Protein AF-A0A5K1DF87-F1 (afdb_monomer_lite)

Secondary structure (DSS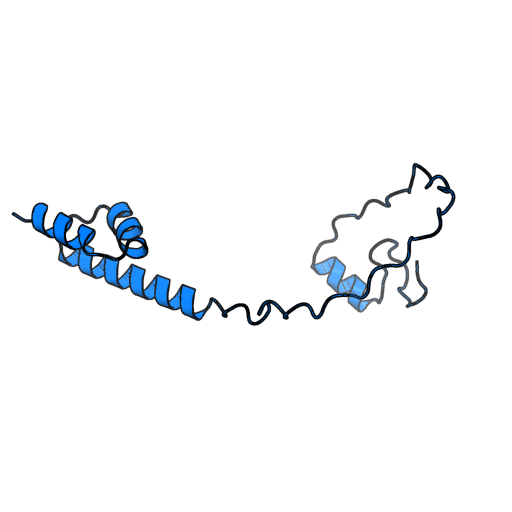P, 8-state):
--HHHHHHHHHHS-HHHHHHHHHHT--SHHHHHHHHHHHHHHHHHHHHHS------S------PPPPPPPP--------S-----------HHHHHHHHHTTB-TTT-SBP-TT--

Structure (mmCIF, N/CA/C/O backbone):
data_AF-A0A5K1DF87-F1
#
_entry.id   AF-A0A5K1DF87-F1
#
loop_
_atom_site.group_PDB
_atom_site.id
_atom_site.type_symbol
_atom_site.label_atom_id
_atom_site.label_alt_id
_atom_site.label_comp_id
_atom_site.label_asym_id
_atom_site.label_entity_id
_atom_site.label_seq_id
_atom_site.pdbx_PDB_ins_code
_atom_site.Cartn_x
_atom_site.Cartn_y
_atom_site.Cartn_z
_atom_site.occupancy
_atom_site.B_iso_or_equiv
_atom_site.auth_seq_id
_atom_site.auth_comp_id
_atom_site.auth_asym_id
_atom_site.auth_atom_id
_atom_site.pdbx_PDB_model_num
ATOM 1 N N . THR A 1 1 ? -17.679 -0.172 25.324 1.00 70.31 1 THR A N 1
ATOM 2 C CA . THR A 1 1 ? -18.793 -0.906 24.679 1.00 70.31 1 THR A CA 1
ATOM 3 C C . THR A 1 1 ? -18.860 -0.819 23.159 1.00 70.31 1 THR A C 1
ATOM 5 O O . THR A 1 1 ? -19.315 -1.779 22.580 1.00 70.31 1 THR A O 1
ATOM 8 N N . THR A 1 2 ? -18.325 0.175 22.453 1.00 79.88 2 THR A N 1
ATOM 9 C CA . THR A 1 2 ? -18.070 0.045 20.986 1.00 79.88 2 THR A CA 1
ATOM 10 C C . THR A 1 2 ? -16.635 0.421 20.643 1.00 79.88 2 THR A C 1
ATOM 12 O O . THR A 1 2 ? -15.945 -0.317 19.952 1.00 79.88 2 THR A O 1
ATOM 15 N N . LYS A 1 3 ? -16.113 1.472 21.286 1.00 84.69 3 LYS A N 1
ATOM 16 C CA . LYS A 1 3 ? -14.692 1.862 21.231 1.00 84.69 3 LYS A CA 1
ATOM 17 C C . LYS A 1 3 ? -13.726 0.720 21.583 1.00 84.69 3 LYS A C 1
ATOM 19 O O . LYS A 1 3 ? -12.717 0.544 20.916 1.00 84.69 3 LYS A O 1
ATOM 24 N N . SER A 1 4 ? -14.055 -0.084 22.598 1.00 88.38 4 SER A N 1
ATOM 25 C CA . SER A 1 4 ? -13.253 -1.253 22.997 1.00 88.38 4 SER A CA 1
ATOM 26 C C . SER A 1 4 ? -13.250 -2.353 21.929 1.00 88.38 4 SER A C 1
ATOM 28 O O . SER A 1 4 ? -12.219 -2.976 21.711 1.00 88.38 4 SER A O 1
ATOM 30 N N . LEU A 1 5 ? -14.378 -2.557 21.235 1.00 91.88 5 LEU A N 1
ATOM 31 C CA . LEU A 1 5 ? -14.487 -3.521 20.135 1.00 91.88 5 LEU A CA 1
ATOM 32 C C . LEU A 1 5 ? -13.704 -3.049 18.909 1.00 91.88 5 LEU A C 1
ATOM 34 O O . LEU A 1 5 ? -13.002 -3.845 18.303 1.00 91.88 5 LEU A O 1
ATOM 38 N N . ILE A 1 6 ? -13.760 -1.754 18.591 1.00 91.56 6 ILE A N 1
ATOM 39 C CA . ILE A 1 6 ? -12.954 -1.147 17.523 1.00 91.56 6 ILE A CA 1
ATOM 40 C C . ILE A 1 6 ? -11.461 -1.281 17.840 1.00 91.56 6 ILE A C 1
ATOM 42 O O . ILE A 1 6 ? -10.685 -1.676 16.978 1.00 91.56 6 ILE A O 1
ATOM 46 N N . GLY A 1 7 ? -11.056 -1.015 19.084 1.00 91.44 7 GLY A N 1
ATOM 47 C CA . GLY A 1 7 ? -9.672 -1.197 19.523 1.00 91.44 7 GLY A CA 1
ATOM 48 C C . GLY A 1 7 ? -9.198 -2.647 19.402 1.00 91.44 7 GLY A C 1
ATOM 49 O O . GLY A 1 7 ? -8.119 -2.888 18.866 1.00 91.44 7 GLY A O 1
ATOM 50 N N . ALA A 1 8 ? -10.018 -3.610 19.836 1.00 94.06 8 ALA A N 1
ATOM 51 C CA . ALA A 1 8 ? -9.724 -5.036 19.695 1.00 94.06 8 A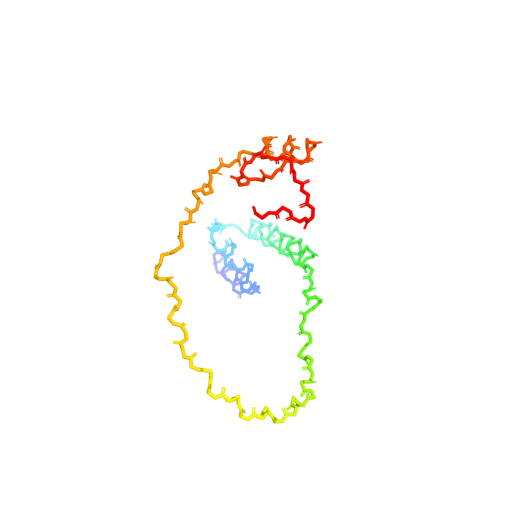LA A CA 1
ATOM 52 C C . ALA A 1 8 ? -9.661 -5.469 18.220 1.00 94.06 8 ALA A C 1
ATOM 54 O O . ALA A 1 8 ? -8.744 -6.188 17.833 1.00 94.06 8 ALA A O 1
ATOM 55 N N . TYR A 1 9 ? -10.589 -4.981 17.390 1.00 93.75 9 TYR A N 1
ATOM 56 C CA . TYR A 1 9 ? -10.603 -5.222 15.950 1.00 93.75 9 TYR A CA 1
ATOM 57 C C . TYR A 1 9 ? -9.325 -4.704 15.286 1.00 93.75 9 TYR A C 1
ATOM 59 O O . TYR A 1 9 ? -8.606 -5.478 14.662 1.00 93.75 9 TYR A O 1
ATOM 67 N N . ILE A 1 10 ? -8.998 -3.422 15.483 1.00 92.25 10 ILE A N 1
ATOM 68 C CA . ILE A 1 10 ? -7.790 -2.790 14.938 1.00 92.25 10 ILE A CA 1
ATOM 69 C C . ILE A 1 10 ? -6.528 -3.505 15.440 1.00 92.25 10 ILE A C 1
ATOM 71 O O . ILE A 1 10 ? -5.585 -3.686 14.674 1.00 92.25 10 ILE A O 1
ATOM 75 N N . GLY A 1 11 ? -6.507 -3.929 16.706 1.00 93.81 11 GLY A N 1
ATOM 76 C CA . GLY A 1 11 ? -5.397 -4.681 17.294 1.00 93.81 11 GLY A CA 1
ATOM 77 C C . GLY A 1 11 ? -5.198 -6.078 16.699 1.00 93.81 11 GLY A C 1
ATOM 78 O O . GLY A 1 11 ? -4.076 -6.573 16.716 1.00 93.81 11 GLY A O 1
ATOM 79 N N . GLY A 1 12 ? -6.253 -6.694 16.156 1.00 94.56 12 GLY A N 1
ATOM 80 C CA . GLY A 1 12 ? -6.196 -7.993 15.480 1.00 94.56 12 GLY A CA 1
ATOM 81 C C . GLY A 1 12 ? -5.854 -7.929 13.987 1.00 94.56 12 GLY A C 1
ATOM 82 O O . GLY A 1 12 ? -5.662 -8.972 13.364 1.00 94.56 12 GLY A O 1
ATOM 83 N N . LEU A 1 13 ? -5.785 -6.733 13.393 1.00 94.88 13 LEU A N 1
ATOM 84 C CA . LEU A 1 13 ? -5.383 -6.560 11.997 1.00 94.88 13 LEU A CA 1
ATOM 85 C C . LEU A 1 13 ? -3.872 -6.754 11.833 1.00 94.88 13 LEU A C 1
ATOM 87 O O . LEU A 1 13 ? -3.086 -6.462 12.733 1.00 94.88 13 LEU A O 1
ATOM 91 N N . LYS A 1 14 ? -3.453 -7.186 10.638 1.00 94.69 14 LYS A N 1
ATOM 92 C CA . LYS A 1 14 ? -2.030 -7.192 10.271 1.00 94.69 14 LYS A CA 1
ATOM 93 C C . LYS A 1 14 ? -1.456 -5.782 10.368 1.00 94.69 14 LYS A C 1
ATOM 95 O O . LYS A 1 14 ? -2.155 -4.819 10.050 1.00 94.69 14 LYS A O 1
ATOM 100 N N . GLU A 1 15 ? -0.188 -5.660 10.751 1.00 93.56 15 GLU A N 1
ATOM 101 C CA . GLU A 1 15 ? 0.422 -4.359 11.045 1.00 93.56 15 GLU A CA 1
ATOM 102 C C . GLU A 1 15 ? 0.344 -3.401 9.843 1.00 93.56 15 GLU A C 1
ATOM 104 O O . GLU A 1 15 ? -0.011 -2.234 9.999 1.00 93.56 15 GLU A O 1
ATOM 109 N N . GLU A 1 16 ? 0.553 -3.908 8.624 1.00 91.25 16 GLU A N 1
ATOM 110 C CA . GLU A 1 16 ? 0.447 -3.117 7.395 1.00 91.25 16 GLU A CA 1
ATOM 111 C C . GLU A 1 16 ? -0.967 -2.584 7.114 1.00 91.25 16 GLU A C 1
ATOM 113 O O . GLU A 1 16 ? -1.115 -1.560 6.452 1.00 91.25 16 GLU A O 1
ATOM 118 N N . VAL A 1 17 ? -2.008 -3.257 7.612 1.00 94.06 17 VAL A N 1
ATOM 119 C CA . VAL A 1 17 ? -3.406 -2.819 7.483 1.00 94.06 17 VAL A CA 1
ATOM 120 C C . VAL A 1 17 ? -3.777 -1.895 8.640 1.00 94.06 17 VAL A C 1
ATOM 122 O O . VAL A 1 17 ? -4.400 -0.853 8.443 1.00 94.06 17 VAL A O 1
ATOM 125 N N . LYS A 1 18 ? -3.345 -2.249 9.852 1.00 94.44 18 LYS A N 1
ATOM 126 C CA . LYS A 1 18 ? -3.580 -1.510 11.092 1.00 94.44 18 LYS A CA 1
ATOM 127 C C . LYS A 1 18 ? -3.0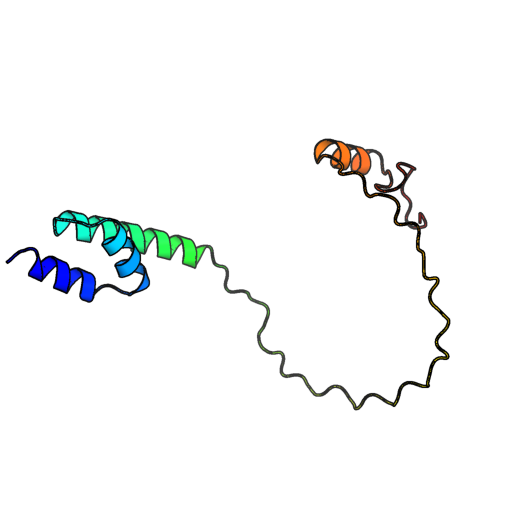89 -0.068 11.007 1.00 94.44 18 LYS A C 1
ATOM 129 O O . LYS A 1 18 ? -3.840 0.827 11.384 1.00 94.44 18 LYS A O 1
ATOM 134 N N . ILE A 1 19 ? -1.883 0.168 10.482 1.00 92.88 19 ILE A N 1
ATOM 135 C CA . ILE A 1 19 ? -1.317 1.521 10.325 1.00 92.88 19 ILE A CA 1
ATOM 136 C C . ILE A 1 19 ? -2.245 2.413 9.486 1.00 92.88 19 ILE A C 1
ATOM 138 O O . ILE A 1 19 ? -2.559 3.540 9.878 1.00 92.88 19 ILE A O 1
ATOM 142 N N . ASP A 1 20 ? -2.727 1.900 8.353 1.00 91.81 20 ASP A N 1
ATOM 143 C CA . ASP A 1 20 ? -3.584 2.658 7.439 1.00 91.81 20 ASP A CA 1
ATOM 144 C C . ASP A 1 20 ? -4.986 2.894 8.029 1.00 91.81 20 ASP A C 1
ATOM 146 O O . ASP A 1 20 ? -5.515 4.006 7.942 1.00 91.81 20 ASP A O 1
ATOM 150 N N . VAL A 1 21 ? -5.569 1.887 8.687 1.00 92.38 21 VAL A N 1
ATOM 151 C CA . VAL A 1 21 ? -6.882 2.006 9.346 1.00 92.38 21 VAL A CA 1
ATOM 152 C C . VAL A 1 21 ? -6.822 2.992 10.520 1.00 92.38 21 VAL A C 1
ATOM 154 O O . VAL A 1 21 ? -7.692 3.855 10.653 1.00 92.38 21 VAL A O 1
ATOM 157 N N . GLN A 1 22 ? -5.766 2.944 11.339 1.00 90.38 22 GLN A N 1
ATOM 158 C CA . GLN A 1 22 ? -5.564 3.888 12.446 1.00 90.38 22 GLN A CA 1
ATOM 159 C C . GLN A 1 22 ? -5.405 5.328 11.956 1.00 90.38 22 GLN A C 1
ATOM 161 O O . GLN A 1 22 ? -5.926 6.255 12.581 1.00 90.38 22 GLN A O 1
ATOM 166 N N . ARG A 1 23 ? -4.745 5.530 10.810 1.00 90.50 23 ARG A N 1
ATOM 167 C CA . ARG A 1 23 ? -4.568 6.858 10.211 1.00 90.50 23 ARG A CA 1
ATOM 168 C C . ARG A 1 23 ? -5.898 7.519 9.841 1.00 90.50 23 ARG A C 1
ATOM 170 O O . ARG A 1 23 ? -6.008 8.739 9.958 1.00 90.50 23 ARG A O 1
ATOM 177 N N . ARG A 1 24 ? -6.906 6.744 9.428 1.00 86.69 24 ARG A N 1
ATOM 178 C CA . ARG A 1 24 ? -8.243 7.264 9.091 1.00 86.69 24 ARG A CA 1
ATOM 179 C C . ARG A 1 24 ? -9.128 7.590 10.294 1.00 86.69 24 ARG A C 1
ATOM 181 O O . ARG A 1 24 ? -10.127 8.272 10.101 1.00 86.69 24 ARG A O 1
ATOM 188 N N . LYS A 1 25 ? -8.765 7.161 11.511 1.00 84.12 25 LYS A N 1
ATOM 189 C CA . LYS A 1 25 ? -9.549 7.382 12.744 1.00 84.12 25 LYS A CA 1
ATOM 190 C C . LYS A 1 25 ? -11.013 6.930 12.619 1.00 84.12 25 LYS A C 1
ATOM 192 O O . LYS A 1 25 ? -11.924 7.674 12.972 1.00 84.12 25 LYS A O 1
ATOM 197 N N . CYS A 1 26 ? -11.234 5.718 12.117 1.00 82.12 26 CYS A N 1
ATOM 198 C CA . CYS A 1 26 ? -12.571 5.140 11.987 1.00 82.12 26 CYS A CA 1
ATOM 199 C C . CYS A 1 26 ? -13.313 5.142 13.338 1.00 82.12 26 CYS A C 1
ATOM 201 O O . CYS A 1 26 ? -12.747 4.753 14.365 1.00 82.12 26 CYS A O 1
ATOM 203 N N . THR A 1 27 ? -14.568 5.599 13.334 1.00 84.88 27 THR A N 1
ATOM 204 C CA . THR A 1 27 ? -15.375 5.759 14.562 1.00 84.88 27 THR A CA 1
ATOM 205 C C . THR A 1 27 ? -16.423 4.670 14.737 1.00 84.88 27 THR A C 1
ATOM 207 O O . THR A 1 27 ? -16.867 4.427 15.861 1.00 84.88 27 THR A O 1
ATOM 210 N N . ASP A 1 28 ? -16.749 3.980 13.645 1.00 90.56 28 ASP A N 1
ATOM 211 C CA . ASP A 1 28 ? -17.673 2.858 13.613 1.00 90.56 28 ASP A CA 1
ATOM 212 C C . ASP A 1 28 ? -17.006 1.579 13.079 1.00 90.56 28 ASP A C 1
ATOM 214 O O . ASP A 1 28 ? -16.054 1.618 12.294 1.00 90.56 28 ASP A O 1
ATOM 218 N N . LEU A 1 29 ? -17.514 0.422 13.504 1.00 90.00 29 LEU A N 1
ATOM 219 C CA . LEU A 1 29 ? -17.020 -0.881 13.067 1.00 90.00 29 LEU A CA 1
ATOM 220 C C . LEU A 1 29 ? -17.250 -1.102 11.572 1.00 90.00 29 LEU A C 1
ATOM 222 O O . LEU A 1 29 ? -16.359 -1.632 10.911 1.00 90.00 29 LEU A O 1
ATOM 226 N N . VAL A 1 30 ? -18.393 -0.683 11.018 1.00 92.81 30 VAL A N 1
ATOM 227 C CA . VAL A 1 30 ? -18.684 -0.871 9.586 1.00 92.81 30 VAL A CA 1
ATOM 228 C C . VAL A 1 30 ? -17.662 -0.120 8.734 1.00 92.81 30 VAL A C 1
ATOM 230 O O . VAL A 1 30 ? -17.132 -0.676 7.768 1.00 92.81 30 VAL A O 1
ATOM 233 N N . GLU A 1 31 ? -17.310 1.101 9.141 1.00 91.69 31 GLU A N 1
ATOM 234 C CA . GLU A 1 31 ? -16.242 1.884 8.513 1.00 91.69 31 GLU A CA 1
ATOM 235 C C . GLU A 1 31 ? -14.879 1.200 8.648 1.00 91.69 31 GLU A C 1
ATOM 237 O O . GLU A 1 31 ? -14.138 1.118 7.669 1.00 91.69 31 GLU A O 1
ATOM 242 N N . CYS A 1 32 ? -14.558 0.664 9.833 1.00 92.62 32 CYS A N 1
ATOM 243 C CA . CYS A 1 32 ? -13.310 -0.066 10.063 1.00 92.62 32 CYS A CA 1
ATOM 244 C C . CYS A 1 32 ? -13.192 -1.282 9.128 1.00 92.62 32 CYS A C 1
ATOM 246 O O . CYS A 1 32 ? -12.143 -1.488 8.519 1.00 92.62 32 CYS A O 1
ATOM 248 N N . PHE A 1 33 ? -14.271 -2.058 8.969 1.00 94.25 33 PHE A N 1
ATOM 249 C CA . PHE A 1 33 ? -14.316 -3.210 8.066 1.00 94.25 33 PHE A CA 1
ATOM 250 C C . PHE A 1 33 ? -14.214 -2.811 6.594 1.00 94.25 33 PHE A C 1
ATOM 252 O O . PHE A 1 33 ? -13.586 -3.517 5.801 1.00 94.25 33 PHE A O 1
ATOM 259 N N . ALA A 1 34 ? -14.864 -1.718 6.193 1.00 94.69 34 ALA A N 1
ATOM 260 C CA . ALA A 1 34 ? -14.768 -1.212 4.830 1.00 94.69 34 ALA A CA 1
ATOM 261 C C . ALA A 1 34 ? -13.336 -0.753 4.518 1.00 94.69 34 ALA A C 1
ATOM 263 O O . ALA A 1 34 ? -12.791 -1.113 3.473 1.00 94.69 34 ALA A O 1
ATOM 264 N N . GLU A 1 35 ? -12.702 -0.034 5.447 1.00 94.69 35 GLU A N 1
ATOM 265 C CA . GLU A 1 35 ? -11.351 0.478 5.242 1.00 94.69 35 GLU A CA 1
ATOM 266 C C . GLU A 1 35 ? -10.301 -0.626 5.251 1.00 94.69 35 GLU A C 1
ATOM 268 O O . GLU A 1 35 ? -9.455 -0.659 4.358 1.00 94.69 35 GLU A O 1
ATOM 273 N N . ALA A 1 36 ? -10.377 -1.562 6.199 1.00 95.56 36 ALA A N 1
ATOM 274 C CA . ALA A 1 36 ? -9.460 -2.695 6.243 1.00 95.56 36 ALA A CA 1
ATOM 275 C C . ALA A 1 36 ? -9.494 -3.480 4.922 1.00 95.56 36 ALA A C 1
ATOM 277 O O . ALA A 1 36 ? -8.442 -3.740 4.340 1.00 95.56 36 ALA A O 1
ATOM 278 N N . ARG A 1 37 ? -10.692 -3.752 4.380 1.00 95.94 37 ARG A N 1
ATOM 279 C CA . ARG A 1 37 ? -10.847 -4.408 3.070 1.00 95.94 37 ARG A CA 1
ATOM 280 C C . ARG A 1 37 ? -10.239 -3.592 1.929 1.00 95.94 37 ARG A C 1
ATOM 282 O O . ARG A 1 37 ? -9.552 -4.151 1.078 1.00 95.94 37 ARG A O 1
ATOM 289 N N . ALA A 1 38 ? -10.455 -2.277 1.907 1.00 95.31 38 ALA A N 1
ATOM 290 C CA . ALA A 1 38 ? -9.886 -1.406 0.880 1.00 95.31 38 ALA A CA 1
ATOM 291 C C . ALA A 1 38 ? -8.346 -1.379 0.926 1.00 95.31 38 ALA A C 1
ATOM 293 O O . ALA A 1 38 ? -7.686 -1.359 -0.117 1.00 95.31 38 ALA A O 1
ATOM 294 N N . VAL A 1 39 ? -7.766 -1.395 2.128 1.00 95.25 39 VAL A N 1
ATOM 295 C CA . VAL A 1 39 ? -6.314 -1.442 2.335 1.00 95.25 39 VAL A CA 1
ATOM 296 C C . VAL A 1 39 ? -5.744 -2.800 1.933 1.00 95.25 39 VAL A C 1
ATOM 298 O O . VAL A 1 39 ? -4.745 -2.849 1.215 1.00 95.25 39 VAL A O 1
ATOM 301 N N . GLU A 1 40 ? -6.386 -3.901 2.324 1.00 94.94 40 GLU A N 1
ATOM 302 C CA . GLU A 1 40 ? -5.982 -5.249 1.914 1.00 94.94 40 GLU A CA 1
ATOM 303 C C . GLU A 1 40 ? -5.988 -5.406 0.395 1.00 94.94 40 GLU A C 1
ATOM 305 O O . GLU A 1 40 ? -5.024 -5.920 -0.176 1.00 94.94 40 GLU A O 1
ATOM 310 N N . GLU A 1 41 ? -7.031 -4.915 -0.273 1.00 95.12 41 GLU A N 1
ATOM 311 C CA . GLU A 1 41 ? -7.129 -4.976 -1.728 1.00 95.12 41 GLU A CA 1
ATOM 312 C C . GLU A 1 41 ? -6.033 -4.133 -2.391 1.00 95.12 41 GLU A C 1
ATOM 314 O O . GLU A 1 41 ? -5.356 -4.588 -3.316 1.00 95.12 41 GLU A O 1
ATOM 319 N N . ARG A 1 42 ? -5.768 -2.929 -1.872 1.00 93.31 42 ARG A N 1
ATOM 320 C CA . ARG A 1 42 ? -4.661 -2.082 -2.340 1.00 93.31 42 ARG A CA 1
ATOM 321 C C . ARG A 1 42 ? -3.306 -2.772 -2.164 1.00 93.31 42 ARG A C 1
ATOM 323 O O . ARG A 1 42 ? -2.467 -2.713 -3.063 1.00 93.31 42 ARG A O 1
ATOM 330 N N . ASN A 1 43 ? -3.082 -3.428 -1.028 1.00 92.19 43 ASN A N 1
ATOM 331 C CA . ASN A 1 43 ? -1.843 -4.148 -0.740 1.00 92.19 43 ASN A CA 1
ATOM 332 C C . ASN A 1 43 ? -1.691 -5.383 -1.632 1.00 92.19 43 ASN A C 1
ATOM 334 O O . ASN A 1 43 ? -0.599 -5.637 -2.137 1.00 92.19 43 ASN A O 1
ATOM 338 N N . ARG A 1 44 ? -2.784 -6.100 -1.907 1.00 90.94 44 ARG A N 1
ATOM 339 C CA . ARG A 1 44 ? -2.812 -7.217 -2.858 1.00 90.94 44 ARG A CA 1
ATOM 340 C C . ARG A 1 44 ? -2.400 -6.770 -4.257 1.00 90.94 44 ARG A C 1
ATOM 342 O O . ARG A 1 44 ? -1.502 -7.375 -4.836 1.00 90.94 44 ARG A O 1
ATOM 349 N N . HIS A 1 45 ? -2.974 -5.678 -4.759 1.00 90.19 45 HIS A N 1
ATOM 350 C CA . HIS A 1 45 ? -2.603 -5.105 -6.055 1.00 90.19 45 HIS A CA 1
ATOM 351 C C . HIS A 1 45 ? -1.132 -4.675 -6.097 1.00 90.19 45 HIS A C 1
ATOM 353 O O . HIS A 1 45 ? -0.414 -5.015 -7.037 1.00 90.19 45 HIS A O 1
ATOM 359 N N . LYS A 1 46 ? -0.649 -3.980 -5.058 1.00 88.56 46 LYS A N 1
ATOM 360 C CA . LYS A 1 46 ? 0.767 -3.593 -4.950 1.00 88.56 46 LYS A CA 1
ATOM 361 C C . LYS A 1 46 ? 1.691 -4.811 -4.964 1.00 88.56 46 LYS A C 1
ATOM 363 O O . LYS A 1 46 ? 2.694 -4.799 -5.671 1.00 88.56 46 LYS A O 1
ATOM 368 N N . ASN A 1 47 ? 1.345 -5.862 -4.225 1.00 85.50 47 ASN A N 1
ATOM 369 C CA . ASN A 1 47 ? 2.136 -7.087 -4.153 1.00 85.50 47 ASN A CA 1
ATOM 370 C C . ASN A 1 47 ? 2.092 -7.889 -5.460 1.00 85.50 47 ASN A C 1
ATOM 372 O O . ASN A 1 47 ? 3.114 -8.443 -5.847 1.00 85.50 47 ASN A O 1
ATOM 376 N N . ALA A 1 48 ? 0.963 -7.905 -6.173 1.00 84.75 48 ALA A N 1
ATOM 377 C CA . ALA A 1 48 ? 0.847 -8.545 -7.485 1.00 84.75 48 ALA A CA 1
ATOM 378 C C . ALA A 1 48 ? 1.678 -7.824 -8.563 1.00 84.75 48 ALA A C 1
ATOM 380 O O . ALA A 1 48 ? 2.307 -8.467 -9.403 1.00 84.75 48 ALA A O 1
ATOM 381 N N . LEU A 1 49 ? 1.722 -6.487 -8.521 1.00 78.50 49 LEU A N 1
ATOM 382 C CA . LEU A 1 49 ? 2.5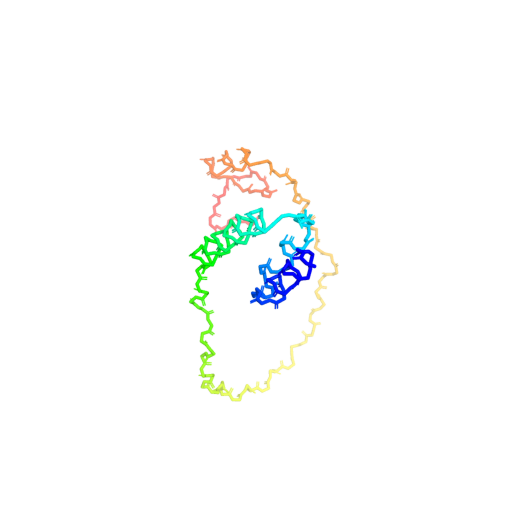73 -5.676 -9.400 1.00 78.50 49 LEU A CA 1
ATOM 383 C C . LEU A 1 49 ? 4.056 -5.779 -9.043 1.00 78.50 49 LEU A C 1
ATOM 385 O O . LEU A 1 49 ? 4.921 -5.582 -9.901 1.00 78.50 49 LEU A O 1
ATOM 389 N N . ARG A 1 50 ? 4.366 -6.096 -7.783 1.00 75.62 50 ARG A N 1
ATOM 390 C CA . ARG A 1 50 ? 5.727 -6.362 -7.337 1.00 75.62 50 ARG A CA 1
ATOM 391 C C . ARG A 1 50 ? 6.168 -7.699 -7.928 1.00 75.62 50 ARG A C 1
ATOM 393 O O . ARG A 1 50 ? 6.078 -8.741 -7.287 1.00 75.62 50 ARG A O 1
ATOM 400 N N . LYS A 1 51 ? 6.676 -7.672 -9.167 1.00 66.81 51 LYS A N 1
ATOM 401 C CA . LYS A 1 51 ? 7.409 -8.812 -9.726 1.00 66.81 51 LYS A CA 1
ATOM 402 C C . LYS A 1 51 ? 8.453 -9.221 -8.681 1.00 66.81 51 LYS A C 1
ATOM 404 O O . LYS A 1 51 ? 9.248 -8.357 -8.293 1.00 66.81 51 LYS A O 1
ATOM 409 N N . PRO A 1 52 ? 8.479 -10.483 -8.212 1.00 62.81 52 PRO A N 1
ATOM 410 C CA . PRO A 1 52 ? 9.629 -10.950 -7.463 1.00 62.81 52 PRO A CA 1
ATOM 411 C C . PRO A 1 52 ? 10.825 -10.680 -8.366 1.00 62.81 52 PRO A C 1
ATOM 413 O O . PRO A 1 52 ? 10.810 -11.047 -9.545 1.00 62.81 52 PRO A O 1
ATOM 416 N N . TYR A 1 53 ? 11.798 -9.936 -7.854 1.00 58.06 53 TYR A N 1
ATOM 417 C CA . TYR A 1 53 ? 13.035 -9.664 -8.561 1.00 58.06 53 TYR A CA 1
ATOM 418 C C . TYR A 1 53 ? 13.712 -11.018 -8.816 1.00 58.06 53 TYR A C 1
ATOM 420 O O . TYR A 1 53 ? 14.426 -11.544 -7.967 1.00 58.06 53 TYR A O 1
ATOM 428 N N . LYS A 1 54 ? 13.402 -11.643 -9.960 1.00 57.38 54 LYS A N 1
ATOM 429 C CA . LYS A 1 54 ? 14.055 -12.854 -10.457 1.00 57.38 54 LYS A CA 1
ATOM 430 C C . LYS A 1 54 ? 15.448 -12.443 -10.898 1.00 57.38 54 LYS A C 1
ATOM 432 O O . LYS A 1 54 ? 15.674 -12.169 -12.071 1.00 57.38 54 LYS A O 1
ATOM 437 N N . GLY A 1 55 ? 16.355 -12.308 -9.950 1.00 56.28 55 GLY A N 1
ATOM 438 C CA . GLY A 1 55 ? 17.684 -11.846 -10.295 1.00 56.28 55 GLY A CA 1
ATOM 439 C C . GLY A 1 55 ? 18.551 -11.553 -9.104 1.00 56.28 55 GLY A C 1
ATOM 440 O O . GLY A 1 55 ? 19.179 -10.519 -9.121 1.00 56.28 55 GLY A O 1
ATOM 441 N N . ASN A 1 56 ? 18.538 -12.400 -8.079 1.00 56.00 56 ASN A N 1
ATOM 442 C CA . ASN A 1 56 ? 19.667 -12.615 -7.174 1.00 56.00 56 ASN A CA 1
ATOM 443 C C . ASN A 1 56 ? 19.309 -13.814 -6.292 1.00 56.00 56 ASN A C 1
ATOM 445 O O . ASN A 1 56 ? 19.164 -13.701 -5.078 1.00 56.00 56 ASN A O 1
ATOM 449 N N . GLU A 1 57 ? 19.178 -14.995 -6.904 1.00 57.81 57 GLU A N 1
ATOM 450 C CA . GLU A 1 57 ? 19.745 -16.127 -6.177 1.00 57.81 57 GLU A CA 1
ATOM 451 C C . GLU A 1 57 ? 21.208 -15.749 -5.923 1.00 57.81 57 GLU A C 1
ATOM 453 O O . GLU A 1 57 ? 21.857 -15.270 -6.862 1.00 57.81 57 GLU A O 1
ATOM 458 N N . PRO A 1 58 ? 21.740 -15.882 -4.699 1.00 55.53 58 PRO A N 1
ATOM 459 C CA . PRO A 1 58 ? 23.170 -15.782 -4.516 1.00 55.53 58 PRO A CA 1
ATOM 460 C C . PRO A 1 58 ? 23.755 -16.916 -5.349 1.00 55.53 58 PRO A C 1
ATOM 462 O O . PRO A 1 58 ? 23.764 -18.070 -4.921 1.00 55.53 58 PRO A O 1
ATOM 465 N N . THR A 1 59 ? 24.190 -16.607 -6.575 1.00 56.31 59 THR A N 1
ATOM 466 C CA . THR A 1 59 ? 25.057 -17.478 -7.356 1.00 56.31 59 THR A CA 1
ATOM 467 C C . THR A 1 59 ? 26.115 -17.912 -6.369 1.00 56.31 59 THR A C 1
ATOM 469 O O . THR A 1 59 ? 26.862 -17.063 -5.880 1.00 56.31 59 THR A O 1
ATOM 472 N N . LYS A 1 60 ? 26.112 -19.196 -5.985 1.00 58.56 60 LYS A N 1
ATOM 473 C CA . LYS A 1 60 ? 27.171 -19.771 -5.164 1.00 58.56 60 LYS A CA 1
ATOM 474 C C . LYS A 1 60 ? 28.445 -19.419 -5.910 1.00 58.56 60 LYS A C 1
ATOM 476 O O . LYS A 1 60 ? 28.694 -19.986 -6.973 1.00 58.56 60 LYS A O 1
ATOM 481 N N . TYR A 1 61 ? 29.166 -18.408 -5.432 1.00 53.62 61 TYR A N 1
ATOM 482 C CA . TYR A 1 61 ? 30.407 -17.968 -6.036 1.00 53.62 61 TYR A CA 1
ATOM 483 C C . TYR A 1 61 ? 31.331 -19.179 -5.948 1.00 53.62 61 TYR A C 1
ATOM 485 O O . TYR A 1 61 ? 31.910 -19.453 -4.900 1.00 53.62 61 TYR A O 1
ATOM 493 N N . LYS A 1 62 ? 31.426 -19.959 -7.031 1.00 60.69 62 LYS A N 1
ATOM 494 C CA . LYS A 1 62 ? 32.559 -20.855 -7.230 1.00 60.69 62 LYS A CA 1
ATOM 495 C C . LYS A 1 62 ? 33.763 -19.926 -7.201 1.00 60.69 62 LYS A C 1
ATOM 497 O O . LYS A 1 62 ? 33.848 -19.030 -8.040 1.00 60.69 62 LYS A O 1
ATOM 502 N N . GLY A 1 63 ? 34.570 -20.059 -6.150 1.00 53.34 63 GLY A N 1
ATOM 503 C CA . GLY A 1 63 ? 35.641 -19.131 -5.812 1.00 53.34 63 GLY A CA 1
ATOM 504 C C . GLY A 1 63 ? 36.430 -18.720 -7.048 1.00 53.34 63 GLY A C 1
ATOM 505 O O . GLY A 1 63 ? 36.882 -19.565 -7.819 1.00 53.34 63 GLY A O 1
ATOM 506 N N . LEU A 1 64 ? 36.556 -17.411 -7.251 1.00 66.75 64 LEU A N 1
ATOM 507 C CA . LEU A 1 64 ? 37.493 -16.867 -8.226 1.00 66.75 64 LEU A CA 1
ATOM 508 C C . LEU A 1 64 ? 38.897 -17.383 -7.863 1.00 66.75 64 LEU A C 1
ATOM 510 O O . LEU A 1 64 ? 39.250 -17.344 -6.680 1.00 66.75 64 LEU A O 1
ATOM 514 N N . PRO A 1 65 ? 39.704 -17.859 -8.830 1.00 64.38 65 PRO A N 1
ATOM 515 C CA . PRO A 1 65 ? 41.072 -18.266 -8.540 1.00 64.38 65 PRO A CA 1
ATOM 516 C C . PRO A 1 65 ? 41.851 -17.079 -7.950 1.00 64.38 65 PRO A C 1
ATOM 518 O O . PRO A 1 65 ? 41.542 -15.924 -8.275 1.00 64.38 65 PRO A O 1
ATOM 521 N N . PRO A 1 66 ? 42.846 -17.332 -7.079 1.00 64.06 66 PRO A N 1
ATOM 522 C CA . PRO A 1 66 ? 43.592 -16.271 -6.416 1.00 64.06 66 PRO A CA 1
ATOM 523 C C . PRO A 1 66 ? 44.188 -15.332 -7.468 1.00 64.06 66 PRO A C 1
ATOM 525 O O . PRO A 1 66 ? 44.901 -15.757 -8.382 1.00 64.06 66 PRO A O 1
ATOM 528 N N . ARG A 1 67 ? 43.846 -14.041 -7.373 1.00 63.88 67 ARG A N 1
ATOM 529 C CA . ARG A 1 67 ? 44.385 -13.015 -8.269 1.00 63.88 67 ARG A CA 1
ATOM 530 C C . ARG A 1 67 ? 45.899 -12.963 -8.076 1.00 63.88 67 ARG A C 1
ATOM 532 O O . ARG A 1 67 ? 46.370 -12.738 -6.966 1.00 63.88 67 ARG A O 1
ATOM 539 N N . LYS A 1 68 ? 46.654 -13.150 -9.163 1.00 68.88 68 LYS A N 1
ATOM 540 C CA . LYS A 1 68 ? 48.096 -12.869 -9.185 1.00 68.88 68 LYS A CA 1
ATOM 541 C C . LYS A 1 68 ? 48.322 -11.399 -8.788 1.00 68.88 68 LYS A C 1
ATOM 543 O O . LYS A 1 68 ? 47.502 -10.559 -9.175 1.00 68.88 68 LYS A O 1
ATOM 548 N N . PRO A 1 69 ? 49.396 -11.069 -8.049 1.00 62.78 69 PRO A N 1
ATOM 549 C CA . PRO A 1 69 ? 49.709 -9.683 -7.731 1.00 62.78 69 PRO A CA 1
ATOM 550 C C . PRO A 1 69 ? 49.878 -8.887 -9.028 1.00 62.78 69 PRO A C 1
ATOM 552 O O . PRO A 1 69 ? 50.587 -9.294 -9.949 1.00 62.78 69 PRO A O 1
ATOM 555 N N . ILE A 1 70 ? 49.147 -7.778 -9.115 1.00 65.25 70 ILE A N 1
ATOM 556 C CA . ILE A 1 70 ? 49.179 -6.864 -10.254 1.00 65.25 70 ILE A CA 1
ATOM 557 C C . ILE A 1 70 ? 50.552 -6.171 -10.223 1.00 65.25 70 ILE A C 1
ATOM 559 O O . ILE A 1 70 ? 50.909 -5.636 -9.172 1.00 65.25 70 ILE A O 1
ATOM 563 N N . PRO A 1 71 ? 51.333 -6.164 -11.321 1.00 62.44 71 PRO A N 1
ATOM 564 C CA . PRO A 1 71 ? 52.594 -5.433 -11.363 1.00 62.44 71 PRO A CA 1
ATOM 565 C C . PRO A 1 71 ? 52.327 -3.954 -11.094 1.00 62.44 71 PRO A C 1
ATOM 567 O O . PRO A 1 71 ? 51.357 -3.409 -11.631 1.00 62.44 71 PRO A O 1
ATOM 570 N N . TYR A 1 72 ? 53.171 -3.312 -10.281 1.00 59.12 72 TYR A N 1
ATOM 571 C CA . TYR A 1 72 ? 53.068 -1.876 -10.041 1.00 59.12 72 TYR A CA 1
ATOM 572 C C . TYR A 1 72 ? 53.091 -1.164 -11.405 1.00 59.12 72 TYR A C 1
ATOM 574 O O . TYR A 1 72 ? 54.062 -1.232 -12.158 1.00 59.12 72 TYR A O 1
ATOM 582 N N . LYS A 1 73 ? 51.974 -0.551 -11.792 1.00 62.16 73 LYS A N 1
ATOM 583 C CA . LYS A 1 73 ? 51.970 0.358 -12.933 1.00 62.16 73 LYS A CA 1
ATOM 584 C C . LYS A 1 73 ? 52.419 1.697 -12.382 1.00 62.16 73 LYS A C 1
ATOM 586 O O . LYS A 1 73 ? 51.788 2.203 -11.457 1.00 62.16 73 LYS A O 1
ATOM 591 N N . ARG A 1 74 ? 53.520 2.231 -12.921 1.00 59.84 74 ARG A N 1
ATOM 592 C CA . ARG A 1 74 ? 53.935 3.618 -12.695 1.00 59.84 74 ARG A CA 1
ATOM 593 C C . ARG A 1 74 ? 52.696 4.490 -12.887 1.00 59.84 74 ARG A C 1
ATOM 595 O O . ARG A 1 74 ? 52.031 4.396 -13.917 1.00 59.84 74 ARG A O 1
ATOM 602 N N . GLU A 1 75 ? 52.356 5.242 -11.852 1.00 62.66 75 GLU A N 1
ATOM 603 C CA . GLU A 1 75 ? 51.201 6.125 -11.827 1.00 62.66 75 GLU A CA 1
ATOM 604 C C . GLU A 1 75 ? 51.476 7.263 -12.813 1.00 62.66 75 GLU A C 1
ATOM 606 O O . GLU A 1 75 ? 52.085 8.277 -12.482 1.00 62.66 75 GLU A O 1
ATOM 611 N N . GLU A 1 76 ? 51.127 7.049 -14.081 1.00 65.75 76 GLU A N 1
ATOM 612 C CA . GLU A 1 76 ? 51.031 8.143 -15.035 1.00 65.75 76 GLU A CA 1
ATOM 613 C C . GLU A 1 76 ? 49.995 9.105 -14.465 1.00 65.75 76 GLU A C 1
ATOM 615 O O . GLU A 1 76 ? 48.826 8.743 -14.286 1.00 65.75 76 GLU A O 1
ATOM 620 N N . GLN A 1 77 ? 50.454 10.307 -14.106 1.00 62.94 77 GLN A N 1
ATOM 621 C CA . GLN A 1 77 ? 49.605 11.379 -13.615 1.00 62.94 77 GLN A CA 1
ATOM 622 C C . GLN A 1 77 ? 48.466 11.570 -14.613 1.00 62.94 77 GLN A C 1
ATOM 624 O O . GLN A 1 77 ? 48.658 12.082 -15.717 1.00 62.94 77 GLN A O 1
ATOM 629 N N . LYS A 1 78 ? 47.264 11.127 -14.234 1.00 62.75 78 LYS A N 1
ATOM 630 C CA . LYS A 1 78 ? 46.056 11.472 -14.975 1.00 62.75 78 LYS A CA 1
ATOM 631 C C . LYS A 1 78 ? 46.017 13.000 -15.048 1.00 62.75 78 LYS A C 1
ATOM 633 O O . LYS A 1 78 ? 46.114 13.627 -13.992 1.00 62.75 78 LYS A O 1
ATOM 638 N N . PRO A 1 79 ? 45.879 13.606 -16.239 1.00 61.44 79 PR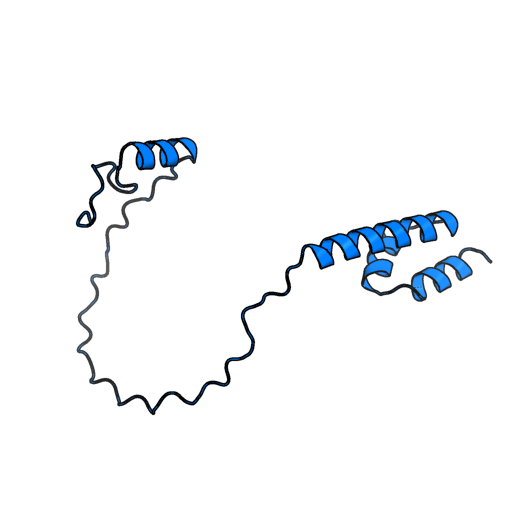O A N 1
ATOM 639 C CA . PRO A 1 79 ? 45.765 15.052 -16.332 1.00 61.44 79 PRO A CA 1
ATOM 640 C C . PRO A 1 79 ? 44.607 15.513 -15.441 1.00 61.44 79 PRO A C 1
ATOM 642 O O . PRO A 1 79 ? 43.498 14.978 -15.520 1.00 61.44 79 PRO A O 1
ATOM 645 N N . LEU A 1 80 ? 44.904 16.475 -14.562 1.00 62.94 80 LEU A N 1
ATOM 646 C CA . LEU A 1 80 ? 44.001 17.032 -13.545 1.00 62.94 80 LEU A CA 1
ATOM 647 C C . LEU A 1 80 ? 42.750 17.696 -14.140 1.00 62.94 80 LEU A C 1
ATOM 649 O O . LEU A 1 80 ? 41.792 17.964 -13.420 1.00 62.94 80 LEU A O 1
ATOM 653 N N . TYR A 1 81 ? 42.739 17.928 -15.451 1.00 57.22 81 TYR A N 1
ATOM 654 C CA . TYR A 1 81 ? 41.671 18.610 -16.155 1.00 57.22 81 TYR A CA 1
ATOM 655 C C . TYR A 1 81 ? 41.249 17.810 -17.388 1.00 57.22 81 TYR A C 1
ATOM 657 O O . TYR A 1 81 ? 42.037 17.567 -18.301 1.00 57.22 81 TYR A O 1
ATOM 665 N N . ARG A 1 82 ? 39.987 17.382 -17.404 1.00 58.56 82 ARG A N 1
ATOM 666 C CA . ARG A 1 82 ? 39.269 17.078 -18.641 1.00 58.56 82 ARG A CA 1
ATOM 667 C C . ARG A 1 82 ? 38.234 18.176 -18.787 1.00 58.56 82 ARG A C 1
ATOM 669 O O . ARG A 1 82 ? 37.426 18.321 -17.868 1.00 58.56 82 ARG A O 1
ATOM 676 N N . ASP A 1 83 ? 38.247 18.893 -19.907 1.00 57.75 83 ASP A N 1
ATOM 677 C CA . ASP A 1 83 ? 37.119 19.726 -20.320 1.00 57.75 83 ASP A CA 1
ATOM 678 C C . ASP A 1 83 ? 35.872 18.840 -20.334 1.00 57.75 83 ASP A C 1
ATOM 680 O O . ASP A 1 83 ? 35.653 18.031 -21.239 1.00 57.75 83 ASP A O 1
ATOM 684 N N . ARG A 1 84 ? 35.072 18.913 -19.268 1.00 57.25 84 ARG A N 1
ATOM 685 C CA . ARG A 1 84 ? 33.727 18.356 -19.295 1.00 57.25 84 ARG A CA 1
ATOM 686 C C . ARG A 1 84 ? 32.931 19.318 -20.151 1.00 57.25 84 ARG A C 1
ATOM 688 O O . ARG A 1 84 ? 32.512 20.361 -19.659 1.00 57.25 84 ARG A O 1
ATOM 695 N N . VAL A 1 85 ? 32.756 18.965 -21.423 1.00 59.81 85 VAL A N 1
ATOM 696 C CA . VAL A 1 85 ? 31.778 19.626 -22.288 1.00 59.81 85 VAL A CA 1
ATOM 697 C C . VAL A 1 85 ? 30.463 19.674 -21.503 1.00 59.81 85 VAL A C 1
ATOM 699 O O . VAL A 1 85 ? 30.022 18.619 -21.031 1.00 59.81 85 VAL A O 1
ATOM 702 N N . PRO A 1 86 ? 29.873 20.859 -21.280 1.00 56.62 86 PRO A N 1
ATOM 703 C CA . PRO A 1 86 ? 28.607 20.963 -20.579 1.00 56.62 86 PRO A CA 1
ATOM 704 C C . PRO A 1 86 ? 27.572 20.131 -21.329 1.00 56.62 86 PRO A C 1
ATOM 706 O O . PRO A 1 86 ? 27.237 20.433 -22.473 1.00 56.62 86 PRO A O 1
ATOM 709 N N . THR A 1 87 ? 27.082 19.059 -20.709 1.00 58.09 87 THR A N 1
ATOM 710 C CA . THR A 1 87 ? 25.886 18.375 -21.199 1.00 58.09 87 THR A CA 1
ATOM 711 C C . THR A 1 87 ? 24.753 19.377 -21.055 1.00 58.09 87 THR A C 1
ATOM 713 O O . THR A 1 87 ? 24.296 19.631 -19.945 1.00 58.09 87 THR A O 1
ATOM 716 N N . THR A 1 88 ? 24.361 20.021 -22.151 1.00 64.81 88 THR A N 1
ATOM 717 C CA . THR A 1 88 ? 23.169 20.865 -22.153 1.00 64.81 88 THR A CA 1
ATOM 718 C C . THR A 1 88 ? 21.970 19.968 -21.881 1.00 64.81 88 THR A C 1
ATOM 720 O O . THR A 1 88 ? 21.883 18.883 -22.458 1.00 64.81 88 THR A O 1
ATOM 723 N N . ASP A 1 89 ? 21.060 20.394 -21.011 1.00 67.75 89 ASP A N 1
ATOM 724 C CA . ASP A 1 89 ? 19.839 19.644 -20.728 1.00 67.75 89 ASP A CA 1
ATOM 725 C C . ASP A 1 89 ? 18.935 19.659 -21.971 1.00 67.75 89 ASP A C 1
ATOM 727 O O . ASP A 1 89 ? 18.227 20.626 -22.245 1.00 67.75 89 ASP A O 1
ATOM 731 N N . ILE A 1 90 ? 19.009 18.590 -22.769 1.00 78.50 90 ILE A N 1
ATOM 732 C CA . ILE A 1 90 ? 18.225 18.418 -23.998 1.00 78.50 90 ILE A CA 1
ATOM 733 C C . ILE A 1 90 ? 16.820 17.933 -23.629 1.00 78.50 90 ILE A C 1
ATOM 735 O O . ILE A 1 90 ? 16.648 16.984 -22.854 1.00 78.50 90 ILE A O 1
ATOM 739 N N . THR A 1 91 ? 15.793 18.549 -24.217 1.00 83.75 91 THR A N 1
ATOM 740 C CA . THR A 1 91 ? 14.401 18.117 -24.015 1.00 83.75 91 THR A CA 1
ATOM 741 C C . THR A 1 91 ? 14.126 16.777 -24.706 1.00 83.75 91 THR A C 1
ATOM 743 O O . THR A 1 91 ? 14.782 16.393 -25.673 1.00 83.75 91 THR A O 1
ATOM 746 N N . ARG A 1 92 ? 13.109 16.036 -24.249 1.00 84.56 92 ARG A N 1
ATOM 747 C CA . ARG A 1 92 ? 12.768 14.729 -24.841 1.00 84.56 92 A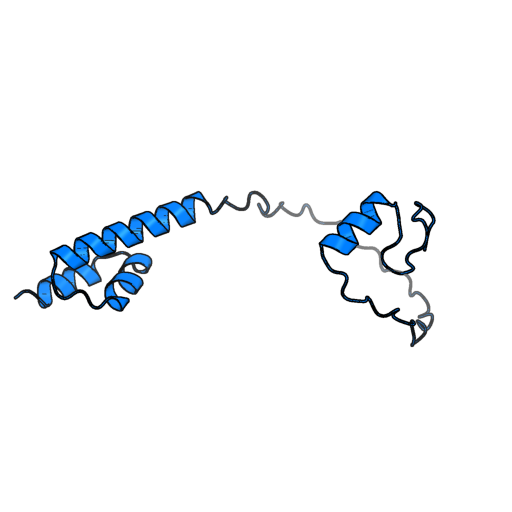RG A CA 1
ATOM 748 C C . ARG A 1 92 ? 12.496 14.808 -26.351 1.00 84.56 92 ARG A C 1
ATOM 750 O O . ARG A 1 92 ? 12.941 13.934 -27.087 1.00 84.56 92 ARG A O 1
ATOM 757 N N . GLN A 1 93 ? 11.789 15.845 -26.797 1.00 85.62 93 GLN A N 1
ATOM 758 C CA . GLN A 1 93 ? 11.453 16.034 -28.212 1.00 85.62 93 GLN A CA 1
ATOM 759 C C . GLN A 1 93 ? 12.704 16.286 -29.058 1.00 85.62 93 GLN A C 1
ATOM 761 O O . GLN A 1 93 ? 12.864 15.701 -30.126 1.00 85.62 93 GLN A O 1
ATOM 766 N N . GLU A 1 94 ? 13.627 17.100 -28.550 1.00 83.25 94 GLU A N 1
ATOM 767 C CA . GLU A 1 94 ? 14.898 17.388 -29.213 1.00 83.25 94 GLU A CA 1
ATOM 768 C C . GLU A 1 94 ? 15.783 16.132 -29.287 1.00 83.25 94 GLU A C 1
ATOM 770 O O . GLU A 1 94 ? 16.339 15.821 -30.338 1.00 83.25 94 GLU A O 1
ATOM 775 N N . ARG A 1 95 ? 15.808 15.312 -28.227 1.00 85.69 95 ARG A N 1
ATOM 776 C CA . ARG A 1 95 ? 16.500 14.014 -28.240 1.00 85.69 95 ARG A CA 1
ATOM 777 C C . ARG A 1 95 ? 15.966 13.082 -29.331 1.00 85.69 95 ARG A C 1
ATOM 779 O O . ARG A 1 95 ? 16.752 12.433 -30.019 1.00 85.69 95 ARG A O 1
ATOM 786 N N . GLU A 1 96 ? 14.647 12.993 -29.480 1.00 90.62 96 GLU A N 1
ATOM 787 C CA . GLU A 1 96 ? 14.006 12.147 -30.495 1.00 90.62 96 GLU A CA 1
ATOM 788 C C . GLU A 1 96 ? 14.346 12.623 -31.922 1.00 90.62 96 GLU A C 1
ATOM 790 O O . GLU A 1 96 ? 14.610 11.797 -32.800 1.00 90.62 96 GLU A O 1
ATOM 795 N N . GLN A 1 97 ? 14.445 13.938 -32.146 1.00 88.38 97 GLN A N 1
ATOM 796 C CA . GLN A 1 97 ? 14.885 14.507 -33.426 1.00 88.38 97 GLN A CA 1
ATOM 797 C C . GLN A 1 97 ? 16.357 14.204 -33.730 1.00 88.38 97 GLN A C 1
ATOM 799 O O . GLN A 1 97 ? 16.680 13.823 -34.853 1.00 88.38 97 GLN A O 1
ATOM 804 N N . MET A 1 98 ? 17.244 14.295 -32.737 1.00 87.88 98 MET A N 1
ATOM 805 C CA . MET A 1 98 ? 18.666 13.976 -32.915 1.00 87.88 98 MET A CA 1
ATOM 806 C C . MET A 1 98 ? 18.889 12.495 -33.240 1.00 87.88 98 MET A C 1
ATOM 808 O O . MET A 1 98 ? 19.716 12.174 -34.090 1.00 87.88 98 MET A O 1
ATOM 812 N N . ILE A 1 99 ? 18.108 11.590 -32.638 1.00 88.19 99 ILE A N 1
ATOM 813 C CA . ILE A 1 99 ? 18.123 10.162 -32.999 1.00 88.19 99 ILE A CA 1
ATOM 814 C C . ILE A 1 99 ? 17.666 9.978 -34.448 1.00 88.19 99 ILE A C 1
ATOM 816 O O . ILE A 1 99 ? 18.317 9.267 -35.210 1.00 88.19 99 ILE A O 1
ATOM 820 N N . LYS A 1 100 ? 16.570 10.637 -34.846 1.00 91.56 100 LYS A N 1
ATOM 821 C CA . LYS A 1 100 ? 16.027 10.543 -36.209 1.00 91.56 100 LYS A CA 1
ATOM 822 C C . LYS A 1 100 ? 17.008 11.057 -37.265 1.00 91.56 100 LYS A C 1
ATOM 824 O O . LYS A 1 100 ? 17.104 10.475 -38.339 1.00 91.56 100 LYS A O 1
ATOM 829 N N . ASN A 1 101 ? 17.752 12.108 -36.936 1.00 88.25 101 ASN A N 1
ATOM 830 C CA . ASN A 1 101 ? 18.747 12.721 -37.813 1.00 88.25 101 ASN A CA 1
ATOM 831 C C . ASN A 1 101 ? 20.135 12.069 -37.698 1.00 88.25 101 ASN A C 1
ATOM 833 O O . ASN A 1 101 ? 21.070 12.523 -38.353 1.00 88.25 101 ASN A O 1
ATOM 837 N N . ASN A 1 102 ? 20.273 11.020 -36.876 1.00 88.81 102 ASN A N 1
ATOM 838 C CA . ASN A 1 102 ? 21.529 10.342 -36.574 1.00 88.81 102 ASN A CA 1
ATOM 839 C C . ASN A 1 102 ? 22.639 11.332 -36.173 1.00 88.81 102 ASN A C 1
ATOM 841 O O . ASN A 1 102 ? 23.701 11.366 -36.785 1.00 88.81 102 ASN A O 1
ATOM 845 N N . GLN A 1 103 ? 22.369 12.172 -35.173 1.00 89.69 103 GLN A N 1
ATOM 846 C CA . GLN A 1 103 ? 23.270 13.209 -34.665 1.00 89.69 103 GLN A CA 1
ATOM 847 C C . GLN A 1 103 ? 23.777 12.881 -33.256 1.00 89.69 103 GLN A C 1
ATOM 849 O O . GLN A 1 103 ? 23.082 12.275 -32.440 1.00 89.69 103 GLN A O 1
ATOM 854 N N . CYS A 1 104 ? 25.004 13.300 -32.959 1.00 86.50 104 CYS A N 1
ATOM 855 C CA . CYS A 1 104 ? 25.644 13.128 -31.667 1.00 86.50 104 CYS A CA 1
ATOM 856 C C . CYS A 1 104 ? 25.051 14.093 -30.637 1.00 86.50 104 CYS A C 1
ATOM 858 O O . CYS A 1 104 ? 24.964 15.295 -30.878 1.00 86.50 104 CYS A O 1
ATOM 860 N N . PHE A 1 105 ? 24.699 13.586 -29.455 1.00 83.19 105 PHE A N 1
ATOM 861 C CA . PHE A 1 105 ? 24.100 14.398 -28.390 1.00 83.19 105 PHE A CA 1
ATOM 862 C C . PHE A 1 105 ? 25.038 15.465 -27.818 1.00 83.19 105 PHE A C 1
ATOM 864 O O . PHE A 1 105 ? 24.559 16.468 -27.301 1.00 83.19 105 PHE A O 1
ATOM 871 N N . ASN A 1 106 ? 26.354 15.267 -27.926 1.00 78.69 106 ASN A N 1
ATOM 872 C CA . ASN A 1 106 ? 27.330 16.165 -27.313 1.00 78.69 106 ASN A CA 1
ATOM 873 C C . ASN A 1 106 ? 27.804 17.276 -28.259 1.00 78.69 106 ASN A C 1
ATOM 875 O O . ASN A 1 106 ? 27.964 18.407 -27.817 1.00 78.69 106 ASN A O 1
ATOM 879 N N . CYS A 1 107 ? 28.022 16.982 -29.544 1.00 81.25 107 CYS A N 1
ATOM 880 C CA . CYS A 1 107 ? 28.549 17.955 -30.515 1.00 81.25 107 CYS A CA 1
ATOM 881 C C . CYS A 1 107 ? 27.571 18.298 -31.653 1.00 81.25 107 CYS A C 1
ATOM 883 O O . CYS A 1 107 ? 27.885 19.147 -32.480 1.00 81.25 107 CYS A O 1
ATOM 885 N N . LYS A 1 108 ? 26.386 17.666 -31.706 1.00 81.56 108 LYS A N 1
ATOM 886 C CA . LYS A 1 108 ? 25.338 17.855 -32.734 1.00 81.56 108 LYS A CA 1
ATOM 887 C C . LYS A 1 108 ? 25.756 17.510 -34.176 1.00 81.56 108 LYS A C 1
ATOM 889 O O . LYS A 1 108 ? 24.964 17.688 -35.100 1.00 81.56 108 LYS A O 1
ATOM 894 N N . GLU A 1 109 ? 26.952 16.964 -34.374 1.00 84.38 109 GLU A N 1
ATOM 895 C CA . GLU A 1 109 ? 27.432 16.462 -35.665 1.00 84.38 109 GLU A CA 1
ATOM 896 C C . GLU A 1 109 ? 26.812 15.100 -36.020 1.00 84.38 109 GLU A C 1
ATOM 898 O O . GLU A 1 109 ? 26.297 14.413 -35.133 1.00 84.38 109 GLU A O 1
ATOM 903 N N . PRO A 1 110 ? 26.860 14.662 -37.294 1.00 87.94 110 PRO A N 1
ATOM 904 C CA . PRO A 1 110 ? 26.432 13.323 -37.684 1.00 87.94 110 PRO A CA 1
ATOM 905 C C . PRO A 1 110 ? 27.145 12.233 -36.871 1.00 87.94 110 PRO A C 1
ATOM 907 O O . PRO A 1 110 ? 28.371 12.105 -36.876 1.00 87.94 110 PRO A O 1
ATOM 910 N N . TRP A 1 111 ? 26.359 11.421 -36.175 1.00 86.56 111 TRP A N 1
ATOM 911 C CA . TRP A 1 111 ? 26.845 10.336 -35.346 1.00 86.56 111 TRP A CA 1
ATOM 912 C C . TRP A 1 111 ? 27.287 9.152 -36.207 1.00 86.56 111 TRP A C 1
ATOM 914 O O . TRP A 1 111 ? 26.565 8.665 -37.079 1.00 86.56 111 TRP A O 1
ATOM 924 N N . SER A 1 112 ? 28.480 8.642 -35.923 1.00 84.88 112 SER A N 1
ATOM 925 C CA . SER A 1 112 ? 28.993 7.399 -36.494 1.00 84.88 112 SER A CA 1
ATOM 926 C C . SER A 1 112 ? 29.620 6.540 -35.401 1.00 84.88 112 SER A C 1
ATOM 928 O O . SER A 1 112 ? 29.953 7.016 -34.319 1.00 84.88 112 SER A O 1
ATOM 930 N N . ARG A 1 113 ? 29.821 5.249 -35.678 1.00 79.25 113 ARG A N 1
ATOM 931 C CA . ARG A 1 113 ? 30.367 4.294 -34.696 1.00 79.25 113 ARG A CA 1
ATOM 932 C C . ARG A 1 113 ? 31.798 4.626 -34.244 1.00 79.25 113 ARG A C 1
ATOM 934 O O . ARG A 1 113 ? 32.235 4.142 -33.207 1.00 79.25 113 ARG A O 1
ATOM 941 N N . THR A 1 114 ? 32.517 5.424 -35.029 1.00 82.94 114 THR A N 1
ATOM 942 C CA . THR A 1 114 ? 33.879 5.906 -34.754 1.00 82.94 114 THR A CA 1
ATOM 943 C C . THR A 1 114 ? 33.912 7.349 -34.247 1.00 82.94 114 THR A C 1
ATOM 945 O O . THR A 1 114 ? 34.995 7.879 -34.009 1.00 82.94 114 THR A O 1
ATOM 948 N N . HIS A 1 115 ? 32.750 7.989 -34.104 1.00 77.69 115 HIS A N 1
ATOM 949 C CA . HIS A 1 115 ? 32.617 9.354 -33.614 1.00 77.69 115 HIS A CA 1
ATOM 950 C C . HIS A 1 115 ? 32.964 9.423 -32.118 1.00 77.69 115 HIS A C 1
ATOM 952 O O . HIS A 1 115 ? 32.593 8.523 -31.357 1.00 77.69 115 HIS A O 1
ATOM 958 N N . LYS A 1 116 ? 33.712 10.453 -31.713 1.00 65.94 116 LYS A N 1
ATOM 959 C CA . LYS A 1 116 ? 34.217 10.646 -30.346 1.00 65.94 116 LYS A CA 1
ATOM 960 C C . LYS A 1 116 ? 33.643 11.906 -29.728 1.00 65.94 116 LYS A C 1
ATOM 962 O O . LYS A 1 116 ? 33.638 12.928 -30.440 1.00 65.94 116 LYS A O 1
#

Radius of gyration: 29.78 Å; chains: 1; bounding box: 73×42×62 Å

Foldseek 3Di:
DFVVVLVVVLVPADPQLSVQLVVVVDPGPVSSVVSSVVSVVVVVVVVVVPDPPPPDPPPPPPDDPDDDDDPDDDPPPDPPDDPPQPQDPDDPVRVVVCVVQCADSRPRHRDDPPDD

Sequence (116 aa):
TTKSLIGAYIGGLKEEVKIDVQRRKCTDLVECFAEARAVEERNRHKNALRKPYKGNEPTKYKGLPPRKPIPYKREEQKPLYRDRVPTTDITRQEREQMIKNNQCFNCKEPWSRTHK

pLDDT: mean 78.99, std 14.09, range [53.34, 95.94]

Organism: NCBI:txid210225